Protein AF-A0A5Q4G8C5-F1 (afdb_monomer_lite)

Structure (mmCIF, N/CA/C/O backbone):
data_AF-A0A5Q4G8C5-F1
#
_entry.id   AF-A0A5Q4G8C5-F1
#
loop_
_atom_site.group_PDB
_atom_site.id
_atom_site.type_symbol
_atom_site.label_atom_id
_atom_site.label_alt_id
_atom_site.label_comp_id
_atom_site.label_asym_id
_atom_site.label_entity_id
_atom_site.label_seq_id
_atom_site.pdbx_PDB_ins_code
_atom_site.Cartn_x
_atom_site.Cartn_y
_atom_site.Cartn_z
_atom_site.occupancy
_atom_site.B_iso_or_equiv
_atom_site.auth_seq_id
_atom_site.auth_comp_id
_atom_site.auth_asym_id
_atom_site.auth_atom_id
_atom_site.pdbx_PDB_model_num
ATOM 1 N N . MET A 1 1 ? 47.657 -1.258 22.330 1.00 40.34 1 MET A N 1
ATOM 2 C CA . MET A 1 1 ? 46.560 -0.270 22.446 1.00 40.34 1 MET A CA 1
ATOM 3 C C . MET A 1 1 ? 45.267 -1.002 22.117 1.00 40.34 1 MET A C 1
ATOM 5 O O . MET A 1 1 ? 45.272 -1.757 21.158 1.00 40.34 1 MET A O 1
ATOM 9 N N . ARG A 1 2 ? 44.271 -0.918 23.006 1.00 39.69 2 ARG A N 1
ATOM 10 C CA . ARG A 1 2 ? 43.120 -1.835 23.139 1.00 39.69 2 ARG A CA 1
ATOM 11 C C . ARG A 1 2 ? 42.184 -1.820 21.925 1.00 39.69 2 ARG A C 1
ATOM 13 O O . ARG A 1 2 ? 41.908 -0.749 21.396 1.00 39.69 2 ARG A O 1
ATOM 20 N N . GLY A 1 3 ? 41.687 -3.003 21.560 1.00 36.25 3 GLY A N 1
ATOM 21 C CA . GLY A 1 3 ? 40.569 -3.188 20.637 1.00 36.25 3 GLY A CA 1
ATOM 22 C C . GLY A 1 3 ? 39.245 -2.720 21.246 1.00 36.25 3 GLY A C 1
ATOM 23 O O . GLY A 1 3 ? 39.067 -2.752 22.465 1.00 36.25 3 GLY A O 1
ATOM 24 N N . LEU A 1 4 ? 38.353 -2.248 20.381 1.00 37.31 4 LEU A N 1
ATOM 25 C CA . LEU A 1 4 ? 36.966 -1.909 20.681 1.00 37.31 4 LEU A CA 1
ATOM 26 C C . LEU A 1 4 ? 36.094 -3.089 20.235 1.00 37.31 4 LEU A C 1
ATOM 28 O O . LEU A 1 4 ? 36.025 -3.382 19.045 1.00 37.31 4 LEU A O 1
ATOM 32 N N . GLU A 1 5 ? 35.462 -3.760 21.194 1.00 39.91 5 GLU A N 1
ATOM 33 C CA . GLU A 1 5 ? 34.412 -4.759 20.960 1.00 39.91 5 GLU A CA 1
ATOM 34 C C . GLU A 1 5 ? 33.065 -4.053 20.683 1.00 39.91 5 GLU A C 1
ATOM 36 O O . GLU A 1 5 ? 32.792 -3.024 21.315 1.00 39.91 5 GLU 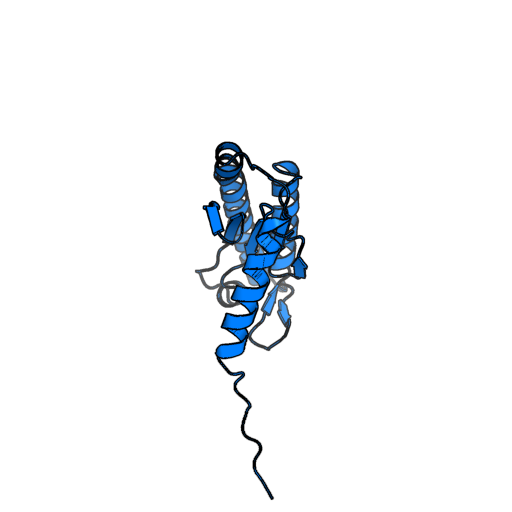A O 1
ATOM 41 N N . PRO A 1 6 ? 32.185 -4.577 19.807 1.00 42.88 6 PRO A N 1
ATOM 42 C CA . PRO A 1 6 ? 30.838 -4.042 19.615 1.00 42.88 6 PRO A CA 1
ATOM 43 C C . PRO A 1 6 ? 29.933 -4.408 20.800 1.00 42.88 6 PRO A C 1
ATOM 45 O O . PRO A 1 6 ? 29.718 -5.580 21.108 1.00 42.88 6 PRO A O 1
ATOM 48 N N . GLY A 1 7 ? 29.381 -3.393 21.466 1.00 39.78 7 GLY A N 1
ATOM 49 C CA . GLY A 1 7 ? 28.437 -3.556 22.569 1.00 39.78 7 GLY A CA 1
ATOM 50 C C . GLY A 1 7 ? 27.081 -4.071 22.091 1.00 39.78 7 GLY A C 1
ATOM 51 O O . GLY A 1 7 ? 26.248 -3.295 21.630 1.00 39.78 7 GLY A O 1
ATOM 52 N N . ALA A 1 8 ? 26.838 -5.371 22.247 1.00 45.09 8 ALA A N 1
ATOM 53 C CA . ALA A 1 8 ? 25.491 -5.923 22.228 1.00 45.09 8 ALA A CA 1
ATOM 54 C C . ALA A 1 8 ? 24.697 -5.341 23.410 1.00 45.09 8 ALA A C 1
ATOM 56 O O . ALA A 1 8 ? 25.104 -5.472 24.568 1.00 45.09 8 ALA A O 1
ATOM 57 N N . GLN A 1 9 ? 23.567 -4.688 23.132 1.00 48.31 9 GLN A N 1
ATOM 58 C CA . GLN A 1 9 ? 22.635 -4.297 24.186 1.00 48.31 9 GLN A CA 1
ATOM 59 C C . GLN A 1 9 ? 22.090 -5.560 24.878 1.00 48.31 9 GLN A C 1
ATOM 61 O O . GLN A 1 9 ? 21.695 -6.507 24.194 1.00 48.31 9 GLN A O 1
ATOM 66 N N . PRO A 1 10 ? 22.068 -5.625 26.221 1.00 39.78 10 PRO A N 1
ATOM 67 C CA . PRO A 1 10 ? 21.624 -6.824 26.912 1.00 39.78 10 PRO A CA 1
ATOM 68 C C . PRO A 1 10 ? 20.104 -7.005 26.772 1.00 39.78 10 PRO A C 1
ATOM 70 O O . PRO A 1 10 ? 19.327 -6.072 26.978 1.00 39.78 10 PRO A O 1
ATOM 73 N N . LEU A 1 11 ? 19.685 -8.244 26.486 1.00 43.66 11 LEU A N 1
ATOM 74 C CA . LEU A 1 11 ? 18.292 -8.709 26.319 1.00 43.66 11 LEU A CA 1
ATOM 75 C C . LEU A 1 11 ? 17.349 -8.376 27.500 1.00 43.66 11 LEU A C 1
ATOM 77 O O . LEU A 1 11 ? 16.136 -8.559 27.416 1.00 43.66 11 LEU A O 1
ATOM 81 N N . THR A 1 12 ? 17.881 -7.871 28.612 1.00 39.22 12 THR A N 1
ATOM 82 C CA . THR A 1 12 ? 17.128 -7.354 29.759 1.00 39.22 12 THR A CA 1
ATOM 83 C C . THR A 1 12 ? 16.419 -6.024 29.483 1.00 39.22 12 THR A C 1
ATOM 85 O O . THR A 1 12 ? 15.357 -5.799 30.063 1.00 39.22 12 THR A O 1
ATOM 88 N N . ALA A 1 13 ? 16.934 -5.177 28.582 1.00 40.72 13 ALA A N 1
ATOM 89 C CA . ALA A 1 13 ? 16.324 -3.878 28.266 1.00 40.72 13 ALA A CA 1
ATOM 90 C C . ALA A 1 13 ? 14.968 -4.021 27.542 1.00 40.72 13 ALA A C 1
ATOM 92 O O . ALA A 1 13 ? 14.017 -3.307 27.857 1.00 40.72 13 ALA A O 1
ATOM 93 N N . VAL A 1 14 ? 14.841 -5.019 26.659 1.00 41.75 14 VAL A N 1
ATOM 94 C CA . VAL A 1 14 ? 13.597 -5.317 25.921 1.00 41.75 14 VAL A CA 1
ATOM 95 C C . VAL A 1 14 ? 12.481 -5.790 26.865 1.00 41.75 14 VAL A C 1
ATOM 97 O O . VAL A 1 14 ? 11.326 -5.397 26.725 1.00 41.75 14 VAL A O 1
ATOM 100 N N . ARG A 1 15 ? 12.814 -6.571 27.905 1.00 35.75 15 ARG A N 1
ATOM 101 C CA . ARG A 1 15 ? 11.832 -7.026 28.909 1.00 35.75 15 ARG A CA 1
ATOM 102 C C . ARG A 1 15 ? 11.360 -5.919 29.850 1.00 35.75 15 ARG A C 1
ATOM 104 O O . ARG A 1 15 ? 10.216 -5.957 30.297 1.00 35.75 15 ARG A O 1
ATOM 111 N N . GLN A 1 16 ? 12.218 -4.950 30.166 1.00 37.50 16 GLN A N 1
ATOM 112 C CA . GLN A 1 16 ? 11.827 -3.815 31.005 1.00 37.50 16 GLN A CA 1
ATOM 113 C C . GLN A 1 16 ? 10.910 -2.845 30.256 1.00 37.50 16 GLN A C 1
ATOM 115 O O . GLN A 1 16 ? 9.943 -2.390 30.861 1.00 37.50 16 GLN A O 1
ATOM 120 N N . ALA A 1 17 ? 11.131 -2.633 28.951 1.00 45.47 17 ALA A N 1
ATOM 121 C CA . ALA A 1 17 ? 10.222 -1.863 28.100 1.00 45.47 17 ALA A CA 1
ATOM 122 C C . ALA A 1 17 ? 8.799 -2.461 28.088 1.00 45.47 17 ALA A C 1
ATOM 124 O O . ALA A 1 17 ? 7.834 -1.739 28.340 1.00 45.47 17 ALA A O 1
ATOM 125 N N . HIS A 1 18 ? 8.671 -3.789 27.945 1.00 37.78 18 HIS A N 1
ATOM 126 C CA . HIS A 1 18 ? 7.382 -4.498 28.028 1.00 37.78 18 HIS A CA 1
ATOM 127 C C . HIS A 1 18 ? 6.653 -4.293 29.373 1.00 37.78 18 HIS A C 1
ATOM 129 O O . HIS A 1 18 ? 5.437 -4.112 29.406 1.00 37.78 18 HIS A O 1
ATOM 135 N N . ALA A 1 19 ? 7.375 -4.306 30.499 1.00 38.66 19 ALA A N 1
ATOM 136 C CA . ALA A 1 19 ? 6.772 -4.216 31.835 1.00 38.66 19 ALA A CA 1
ATOM 137 C C . ALA A 1 19 ? 6.413 -2.780 32.270 1.00 38.66 19 ALA A C 1
ATOM 139 O O . ALA A 1 19 ? 5.537 -2.589 33.119 1.00 38.66 19 ALA A O 1
ATOM 140 N N . SER A 1 20 ? 7.087 -1.761 31.729 1.00 42.78 20 SER A N 1
ATOM 141 C CA . SER A 1 20 ? 6.656 -0.364 31.866 1.00 42.78 20 SER A CA 1
ATOM 142 C C . SER A 1 20 ? 5.458 -0.050 30.969 1.00 42.78 20 SER A C 1
ATOM 144 O O . SER A 1 20 ? 4.580 0.689 31.399 1.00 42.78 20 SER A O 1
ATOM 146 N N . TYR A 1 21 ? 5.381 -0.664 29.784 1.00 41.78 21 TYR A N 1
ATOM 147 C CA . TYR A 1 21 ? 4.320 -0.440 28.799 1.00 41.78 21 TYR A CA 1
ATOM 148 C C . TYR A 1 21 ? 2.963 -1.020 29.219 1.00 41.78 21 TYR A C 1
ATOM 150 O O . TYR A 1 21 ? 1.948 -0.329 29.166 1.00 41.78 21 TYR A O 1
ATOM 158 N N . ALA 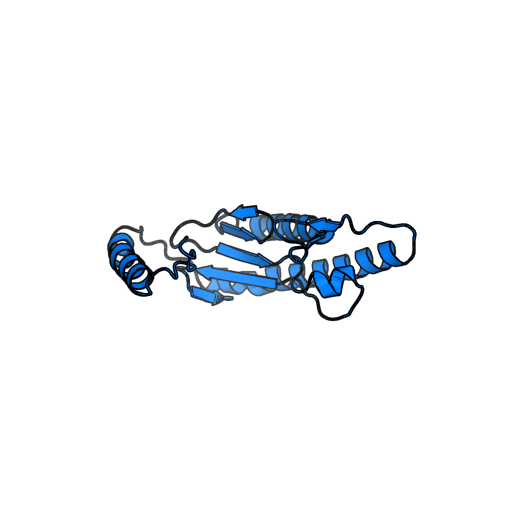A 1 22 ? 2.953 -2.234 29.781 1.00 40.66 22 ALA A N 1
ATOM 159 C CA . ALA A 1 22 ? 1.739 -2.862 30.315 1.00 40.66 22 ALA A CA 1
ATOM 160 C C . ALA A 1 22 ? 1.043 -2.038 31.423 1.00 40.66 22 ALA A C 1
ATOM 162 O O . ALA A 1 22 ? -0.128 -2.259 31.716 1.00 40.66 22 ALA A O 1
ATOM 163 N N . ARG A 1 23 ? 1.747 -1.084 32.052 1.00 40.97 23 ARG A N 1
ATOM 164 C CA . ARG A 1 23 ? 1.172 -0.170 33.053 1.00 40.97 23 ARG A CA 1
ATOM 165 C C . ARG A 1 23 ? 0.470 1.042 32.436 1.00 40.97 23 ARG A C 1
ATOM 167 O O . ARG A 1 23 ? -0.417 1.590 33.079 1.00 40.97 23 ARG A O 1
ATOM 174 N N . THR A 1 24 ? 0.837 1.432 31.215 1.00 44.12 24 THR A N 1
ATOM 175 C CA . THR A 1 24 ? 0.220 2.550 30.483 1.00 44.12 24 THR A CA 1
ATOM 176 C C . THR A 1 24 ? -1.071 2.126 29.769 1.00 44.12 24 THR A C 1
ATOM 178 O O . THR A 1 24 ? -1.945 2.958 29.564 1.00 44.12 24 THR A O 1
ATOM 181 N N . MET A 1 25 ? -1.256 0.825 29.497 1.00 44.59 25 MET A N 1
ATOM 182 C CA . MET A 1 25 ? -2.497 0.253 28.934 1.00 44.59 25 MET A CA 1
ATOM 183 C C . MET A 1 25 ? -3.757 0.481 29.792 1.00 44.59 25 MET A C 1
ATOM 185 O O . MET A 1 25 ? -4.866 0.295 29.307 1.00 44.59 25 MET A O 1
ATOM 189 N N . SER A 1 26 ? -3.614 0.874 31.062 1.00 44.47 26 SER A N 1
ATOM 190 C CA . SER A 1 26 ? -4.753 1.097 31.964 1.00 44.47 26 SER A CA 1
ATOM 191 C C . SER A 1 26 ? -5.473 2.438 31.751 1.00 44.47 26 SER A C 1
ATOM 193 O O . SER A 1 26 ? -6.549 2.608 32.320 1.00 44.47 26 SER A O 1
ATOM 195 N N . ASP A 1 27 ? -4.894 3.373 30.989 1.00 47.09 27 ASP A N 1
ATOM 196 C CA . ASP A 1 27 ? -5.427 4.737 30.800 1.00 47.09 27 ASP A CA 1
ATOM 197 C C . ASP A 1 27 ? -5.904 5.020 29.361 1.00 47.09 27 ASP A C 1
ATOM 199 O O . ASP A 1 27 ? -6.359 6.128 29.063 1.00 47.09 27 ASP A O 1
ATOM 203 N N . THR A 1 28 ? -5.833 4.042 28.450 1.00 50.00 28 THR A N 1
ATOM 204 C CA . THR A 1 28 ? -6.357 4.204 27.088 1.00 50.00 28 THR A CA 1
ATOM 205 C C . THR A 1 28 ? -7.889 4.207 27.150 1.00 50.00 28 THR A C 1
ATOM 207 O O . THR A 1 28 ? -8.468 3.261 27.688 1.00 50.00 28 THR A O 1
ATOM 210 N N . PRO A 1 29 ? -8.582 5.251 26.650 1.00 48.53 29 PRO A N 1
ATOM 211 C CA . PRO A 1 29 ? -10.040 5.254 26.629 1.00 48.53 29 PRO A CA 1
ATOM 212 C C . PRO A 1 29 ? -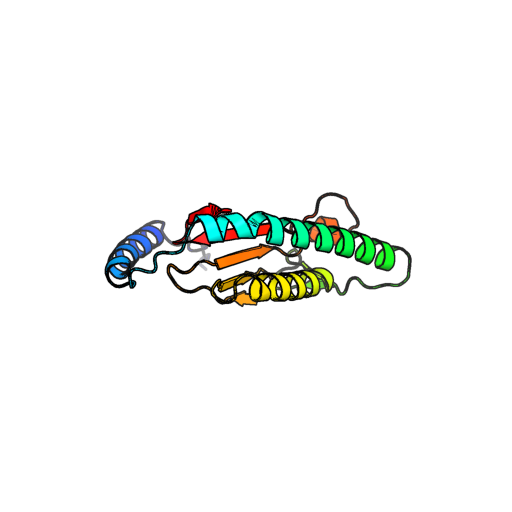10.544 4.024 25.873 1.00 48.53 29 PRO A C 1
ATOM 214 O O . PRO A 1 29 ? -9.933 3.635 24.881 1.00 48.53 29 PRO A O 1
ATOM 217 N N . ASP A 1 30 ? -11.656 3.451 26.336 1.00 50.03 30 ASP A N 1
ATOM 218 C CA . ASP A 1 30 ? -12.366 2.340 25.696 1.00 50.03 30 ASP A CA 1
ATOM 219 C C . ASP A 1 30 ? -12.775 2.736 24.266 1.00 50.03 30 ASP A C 1
ATOM 221 O O . ASP A 1 30 ? -13.849 3.291 24.021 1.00 50.03 30 ASP A O 1
ATOM 225 N N . ARG A 1 31 ? -11.856 2.552 23.316 1.00 57.34 31 ARG A N 1
ATOM 226 C CA . ARG A 1 31 ? -12.086 2.741 21.889 1.00 57.34 31 ARG A CA 1
ATOM 227 C C . ARG A 1 31 ? -12.470 1.382 21.336 1.00 57.34 31 ARG A C 1
ATOM 229 O O . ARG A 1 31 ? -11.655 0.658 20.779 1.00 57.34 31 ARG A O 1
ATOM 236 N N . THR A 1 32 ? -13.732 1.023 21.517 1.00 63.09 32 THR A N 1
ATOM 237 C CA . THR A 1 32 ? -14.293 -0.134 20.827 1.00 63.09 32 THR A CA 1
ATOM 238 C C . THR A 1 32 ? -14.376 0.184 19.337 1.00 63.09 32 THR A C 1
ATOM 240 O O . THR A 1 32 ? -15.174 1.013 18.899 1.00 63.09 32 THR A O 1
ATOM 243 N N . PHE A 1 33 ? -13.518 -0.456 18.546 1.00 69.25 33 PHE A N 1
ATOM 244 C CA . PHE A 1 33 ? -13.607 -0.412 17.092 1.00 69.25 33 PHE A CA 1
ATOM 245 C C . PHE A 1 33 ? -14.505 -1.544 16.610 1.00 69.25 33 PHE A C 1
ATOM 247 O O . PHE A 1 33 ? -14.376 -2.688 17.043 1.00 69.25 33 PHE A O 1
ATOM 254 N N . ASP A 1 34 ? -15.425 -1.221 15.706 1.00 81.31 34 ASP A N 1
ATOM 255 C CA . ASP A 1 34 ? -16.300 -2.211 15.091 1.00 81.31 34 ASP A CA 1
ATOM 256 C C . ASP A 1 34 ? -15.472 -3.135 14.186 1.00 81.31 34 ASP A C 1
ATOM 258 O O . ASP A 1 34 ? -15.085 -2.774 13.072 1.00 81.31 34 ASP A O 1
ATOM 262 N N . THR A 1 35 ? -15.172 -4.335 14.686 1.00 74.75 35 THR A N 1
ATOM 263 C CA . THR A 1 35 ? -14.377 -5.330 13.966 1.00 74.75 35 THR A CA 1
ATOM 264 C C . THR A 1 35 ? -15.032 -5.742 12.650 1.00 74.75 35 THR A C 1
ATOM 266 O O . THR A 1 35 ? -14.315 -5.939 11.673 1.00 74.75 35 THR A O 1
ATOM 269 N N . GLU A 1 36 ? -16.366 -5.833 12.563 1.00 79.88 36 GLU A N 1
ATOM 270 C CA . GLU A 1 36 ? -17.027 -6.173 11.293 1.00 79.88 36 GLU A CA 1
ATOM 271 C C . GLU A 1 36 ? -16.809 -5.077 10.252 1.00 79.88 36 GLU A C 1
ATOM 273 O O . GLU A 1 36 ? -16.483 -5.367 9.096 1.00 79.88 36 GLU A O 1
ATOM 278 N N . ARG A 1 37 ? -16.906 -3.810 10.670 1.00 83.38 37 ARG A N 1
ATOM 279 C CA . ARG A 1 37 ? -16.584 -2.669 9.809 1.00 83.38 37 ARG A CA 1
ATOM 280 C C . ARG A 1 37 ? -15.126 -2.693 9.355 1.00 83.38 37 ARG A C 1
ATOM 282 O O . ARG A 1 37 ? -14.869 -2.464 8.175 1.00 83.38 37 ARG A O 1
ATOM 289 N N . LEU A 1 38 ? -14.179 -2.979 10.250 1.00 82.69 38 LEU A N 1
ATOM 290 C CA . LEU A 1 38 ? -12.760 -3.067 9.890 1.00 82.69 38 LEU A CA 1
ATOM 291 C C . LEU A 1 38 ? -12.498 -4.209 8.901 1.00 82.69 38 LEU A C 1
ATOM 293 O O . LEU A 1 38 ? -11.816 -4.005 7.899 1.00 82.69 38 LEU A O 1
ATOM 297 N N . LEU A 1 39 ? -13.102 -5.381 9.116 1.00 82.69 39 LEU A N 1
ATOM 298 C CA . LEU A 1 39 ? -12.998 -6.519 8.200 1.00 82.69 39 LEU A CA 1
ATOM 299 C C . LEU A 1 39 ? -13.577 -6.206 6.813 1.00 82.69 39 LEU A C 1
ATOM 301 O O . LEU A 1 39 ? -13.033 -6.670 5.809 1.00 82.69 39 LEU A O 1
ATOM 305 N N . ALA A 1 40 ? -14.626 -5.382 6.727 1.00 86.06 40 ALA A N 1
ATOM 306 C CA . ALA A 1 40 ? -15.195 -4.948 5.451 1.00 86.06 40 ALA A CA 1
ATOM 307 C C . ALA A 1 40 ? -14.217 -4.103 4.607 1.00 86.06 40 ALA A C 1
ATOM 309 O O . ALA A 1 40 ? -14.326 -4.075 3.379 1.00 86.06 40 ALA A O 1
ATOM 310 N N . LEU A 1 41 ? -13.213 -3.466 5.226 1.00 91.44 41 LEU A N 1
ATOM 311 C CA . LEU A 1 41 ? -12.184 -2.705 4.508 1.00 91.44 41 LEU A CA 1
ATOM 312 C C . LEU A 1 41 ? -11.206 -3.602 3.737 1.00 91.44 41 LEU A C 1
ATOM 314 O O . LEU A 1 41 ? -10.530 -3.120 2.826 1.00 91.44 41 LEU A O 1
ATOM 318 N N . LYS A 1 42 ? -11.155 -4.906 4.040 1.00 92.38 42 LYS A N 1
ATOM 319 C CA . LYS A 1 42 ? -10.285 -5.880 3.363 1.00 92.38 42 LYS A CA 1
ATOM 320 C C . LYS A 1 42 ? -10.453 -5.865 1.848 1.00 92.38 42 LYS A C 1
ATOM 322 O O . LYS A 1 42 ? -9.464 -5.891 1.115 1.00 92.38 42 LYS A O 1
ATOM 327 N N . ASP A 1 43 ? -11.694 -5.834 1.370 1.00 91.25 43 ASP A N 1
ATOM 328 C CA . ASP A 1 43 ? -11.973 -5.884 -0.066 1.00 91.25 43 ASP A CA 1
ATOM 329 C C . ASP A 1 43 ? -11.553 -4.589 -0.760 1.00 91.25 43 ASP A C 1
ATOM 331 O O . ASP A 1 43 ? -10.979 -4.634 -1.851 1.00 91.25 43 ASP A O 1
ATOM 335 N N . VAL A 1 44 ? -11.753 -3.446 -0.097 1.00 93.31 44 VAL A N 1
ATOM 336 C CA . VAL A 1 44 ? -11.300 -2.132 -0.571 1.00 93.31 44 VAL A CA 1
ATOM 337 C C . VAL A 1 44 ? -9.773 -2.112 -0.666 1.00 93.31 44 VAL A C 1
ATOM 339 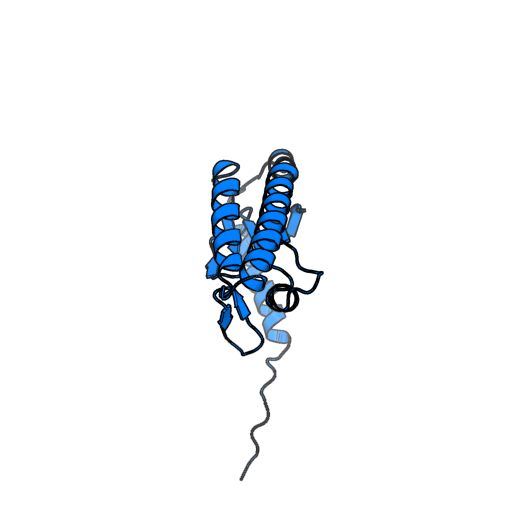O O . VAL A 1 44 ? -9.224 -1.900 -1.751 1.00 93.31 44 VAL A O 1
ATOM 342 N N . ALA A 1 45 ? -9.077 -2.429 0.430 1.00 96.00 45 ALA A N 1
ATOM 343 C CA . ALA A 1 45 ? -7.618 -2.485 0.483 1.00 96.00 45 ALA A CA 1
ATOM 344 C C . ALA A 1 45 ? -7.043 -3.454 -0.560 1.00 96.00 45 ALA A C 1
ATOM 346 O O . ALA A 1 45 ? -6.188 -3.083 -1.368 1.00 96.00 45 ALA A O 1
ATOM 347 N N . GLY A 1 46 ? -7.574 -4.677 -0.621 1.00 96.50 46 GLY A N 1
ATOM 348 C CA . GLY A 1 46 ? -7.128 -5.699 -1.561 1.00 96.50 46 GLY A CA 1
ATOM 349 C C . GLY A 1 46 ? -7.397 -5.343 -3.026 1.00 96.50 46 GLY A C 1
ATOM 350 O O . GLY A 1 46 ? -6.620 -5.729 -3.904 1.00 96.50 46 GLY A O 1
ATOM 351 N N . ALA A 1 47 ? -8.479 -4.624 -3.333 1.00 96.44 47 ALA A N 1
ATOM 352 C CA . ALA A 1 47 ? -8.752 -4.146 -4.688 1.00 96.44 47 ALA A CA 1
ATOM 353 C C . ALA A 1 47 ? -7.754 -3.059 -5.112 1.00 96.44 47 ALA A C 1
ATOM 355 O O . ALA A 1 47 ? -7.187 -3.147 -6.209 1.00 96.44 47 ALA A O 1
ATOM 356 N N . HIS A 1 48 ? -7.489 -2.084 -4.236 1.00 97.94 48 HIS A N 1
ATOM 357 C CA . HIS A 1 48 ? -6.532 -1.011 -4.504 1.00 97.94 48 HIS A CA 1
ATOM 358 C C . HIS A 1 48 ? -5.096 -1.528 -4.606 1.00 97.94 48 HIS A C 1
ATOM 360 O O . HIS A 1 48 ? -4.428 -1.218 -5.593 1.00 97.94 48 HIS A O 1
ATOM 366 N N . ALA A 1 49 ? -4.652 -2.391 -3.688 1.00 97.69 49 ALA A N 1
ATOM 367 C CA . ALA A 1 49 ? -3.325 -3.010 -3.740 1.00 97.69 49 ALA A CA 1
ATOM 368 C C . ALA A 1 49 ? -3.106 -3.773 -5.058 1.00 97.69 49 ALA A C 1
ATOM 370 O O . ALA A 1 49 ? -2.107 -3.575 -5.750 1.00 97.69 49 ALA A O 1
ATOM 371 N N . ARG A 1 50 ? -4.091 -4.570 -5.497 1.00 98.31 50 ARG A N 1
ATOM 372 C CA . ARG A 1 50 ? -4.026 -5.276 -6.790 1.00 98.31 50 ARG A CA 1
ATOM 373 C C . ARG A 1 50 ? -3.980 -4.328 -7.986 1.00 98.31 50 ARG A C 1
ATOM 375 O O . ARG A 1 50 ? -3.279 -4.609 -8.959 1.00 98.31 50 ARG A O 1
ATOM 382 N N . ALA A 1 51 ? -4.756 -3.247 -7.965 1.00 98.12 51 ALA A N 1
ATOM 383 C CA . ALA A 1 51 ? -4.746 -2.260 -9.042 1.00 98.12 51 ALA A CA 1
ATOM 384 C C . ALA A 1 51 ? -3.401 -1.526 -9.121 1.00 98.12 51 ALA A C 1
ATOM 386 O O . ALA A 1 51 ? -2.857 -1.364 -10.215 1.00 98.12 51 ALA A O 1
ATOM 387 N N . LEU A 1 52 ? -2.842 -1.150 -7.971 1.00 98.00 52 LEU A N 1
ATOM 388 C CA . LEU A 1 52 ? -1.556 -0.470 -7.871 1.00 98.00 52 LEU A CA 1
ATOM 389 C C . LEU A 1 52 ? -0.386 -1.386 -8.240 1.00 98.00 52 LEU A C 1
ATOM 391 O O . LEU A 1 52 ? 0.482 -0.949 -8.984 1.00 98.00 52 LEU A O 1
ATOM 395 N N . GLY A 1 53 ? -0.413 -2.671 -7.875 1.00 96.94 53 GLY A N 1
ATOM 396 C CA . GLY A 1 53 ? 0.591 -3.639 -8.330 1.00 96.94 53 GLY A CA 1
ATOM 397 C C . GLY A 1 53 ? 0.605 -3.816 -9.856 1.00 96.94 53 GLY A C 1
ATOM 398 O O . GLY A 1 53 ? 1.669 -3.871 -10.478 1.00 96.94 53 GLY A O 1
ATOM 399 N N . ARG A 1 54 ? -0.573 -3.818 -10.502 1.00 97.12 54 ARG A N 1
ATOM 400 C CA . ARG A 1 54 ? -0.663 -3.814 -11.977 1.00 97.12 54 ARG A CA 1
ATOM 401 C C . ARG A 1 54 ? -0.126 -2.520 -12.582 1.00 97.12 54 ARG A C 1
ATOM 403 O O . ARG A 1 54 ? 0.570 -2.571 -13.594 1.00 97.12 54 ARG A O 1
ATOM 410 N N . TRP A 1 55 ? -0.439 -1.377 -11.975 1.00 96.62 55 TRP A N 1
ATOM 411 C CA . TRP A 1 55 ? 0.103 -0.089 -12.404 1.00 96.62 55 TRP A CA 1
ATOM 412 C C . TRP A 1 55 ? 1.632 -0.058 -12.285 1.00 96.62 55 TRP A C 1
ATOM 414 O O . TRP A 1 55 ? 2.292 0.295 -13.256 1.00 96.62 55 TRP A O 1
ATOM 424 N N . ALA A 1 56 ? 2.192 -0.505 -11.158 1.00 94.88 56 ALA A N 1
ATOM 425 C CA . ALA A 1 56 ? 3.633 -0.566 -10.927 1.00 94.88 56 ALA A CA 1
ATOM 426 C C . ALA A 1 56 ? 4.326 -1.487 -11.943 1.00 94.88 56 ALA A C 1
ATOM 428 O O . ALA A 1 56 ? 5.348 -1.119 -12.516 1.00 94.88 56 ALA A O 1
ATOM 429 N N . THR A 1 57 ? 3.717 -2.638 -12.256 1.00 94.19 57 THR A N 1
ATOM 430 C CA . THR A 1 57 ? 4.203 -3.543 -13.313 1.00 94.19 57 THR A CA 1
ATOM 431 C C . THR A 1 57 ? 4.273 -2.834 -14.670 1.00 94.19 57 THR A C 1
ATOM 433 O O . THR A 1 57 ? 5.282 -2.914 -15.368 1.00 94.19 57 THR A O 1
ATOM 436 N N . ALA A 1 58 ? 3.207 -2.124 -15.054 1.00 92.62 58 ALA A N 1
ATOM 437 C CA . ALA A 1 58 ? 3.156 -1.400 -16.322 1.00 92.62 58 ALA A CA 1
ATOM 438 C C . ALA A 1 58 ? 4.152 -0.229 -16.362 1.00 92.62 58 ALA A C 1
ATOM 440 O O . ALA A 1 58 ? 4.804 -0.021 -17.383 1.00 92.62 58 ALA A O 1
ATOM 441 N N . PHE A 1 59 ? 4.294 0.499 -15.254 1.00 90.88 59 PHE A N 1
ATOM 442 C CA . PHE A 1 59 ? 5.267 1.577 -15.099 1.00 90.88 59 PHE A CA 1
ATOM 443 C C . PHE A 1 59 ? 6.702 1.063 -15.278 1.00 90.88 59 PHE A C 1
ATOM 445 O O . PHE A 1 59 ? 7.449 1.605 -16.092 1.00 90.88 59 PHE A O 1
ATOM 452 N N . ALA A 1 60 ? 7.062 -0.037 -14.609 1.00 89.75 60 ALA A N 1
ATOM 453 C CA . ALA A 1 60 ? 8.390 -0.633 -14.731 1.00 89.75 60 ALA A CA 1
ATOM 454 C C . ALA A 1 60 ? 8.691 -1.132 -16.153 1.00 89.75 60 ALA A C 1
ATOM 456 O O . ALA A 1 60 ? 9.794 -0.931 -16.670 1.00 89.75 60 ALA A O 1
ATOM 457 N N . ALA A 1 61 ? 7.702 -1.737 -16.820 1.00 88.50 61 ALA A N 1
ATOM 458 C CA . ALA A 1 61 ? 7.834 -2.167 -18.210 1.00 88.50 61 ALA A CA 1
ATOM 459 C C . ALA A 1 61 ? 8.042 -0.983 -19.171 1.00 88.50 61 ALA A C 1
ATOM 461 O O . ALA A 1 61 ? 8.857 -1.076 -20.086 1.00 88.50 61 ALA A O 1
ATOM 462 N N . GLN A 1 62 ? 7.338 0.134 -18.957 1.00 85.56 62 GLN A N 1
ATOM 463 C CA . GLN A 1 62 ? 7.509 1.355 -19.751 1.00 85.56 62 GLN A CA 1
ATOM 464 C C . GLN A 1 62 ? 8.892 1.976 -19.550 1.00 85.56 62 GLN A C 1
ATOM 466 O O . GLN A 1 62 ? 9.536 2.330 -20.535 1.00 85.56 62 GLN A O 1
ATOM 471 N N . ALA A 1 63 ? 9.362 2.062 -18.302 1.00 84.25 63 ALA A N 1
ATOM 472 C CA . ALA A 1 63 ? 10.697 2.567 -17.992 1.00 84.25 63 ALA A CA 1
ATOM 473 C C . ALA A 1 63 ? 11.789 1.710 -18.654 1.00 84.25 63 ALA A C 1
ATOM 475 O O . ALA A 1 63 ? 12.698 2.249 -19.271 1.00 84.25 63 ALA A O 1
ATOM 476 N N . SER A 1 64 ? 11.632 0.381 -18.625 1.00 80.00 64 SER A N 1
ATOM 477 C CA . SER A 1 64 ? 12.588 -0.564 -19.224 1.00 80.00 64 SER A CA 1
ATOM 478 C C . SER A 1 64 ? 12.597 -0.565 -20.760 1.00 80.00 64 SER A C 1
ATOM 480 O O . SER A 1 64 ? 13.581 -0.981 -21.365 1.00 80.00 64 SER A O 1
ATOM 482 N N . ALA A 1 65 ? 11.495 -0.167 -21.405 1.00 78.12 65 ALA A N 1
ATOM 483 C CA . ALA A 1 65 ? 11.356 -0.166 -22.864 1.00 78.12 65 ALA A CA 1
ATOM 484 C C . ALA A 1 65 ? 11.853 1.130 -23.539 1.00 78.12 65 ALA A C 1
ATOM 486 O O . ALA A 1 65 ? 11.934 1.177 -24.768 1.00 78.12 65 ALA A O 1
ATOM 487 N N . GLY A 1 66 ? 12.166 2.172 -22.765 1.00 69.19 66 GLY A N 1
ATOM 488 C CA . GLY A 1 66 ? 12.757 3.425 -23.244 1.00 69.19 66 GLY A CA 1
ATOM 489 C C . GLY A 1 66 ? 14.007 3.810 -22.448 1.00 69.19 66 GLY A C 1
ATOM 490 O O . GLY A 1 66 ? 14.523 3.007 -21.682 1.00 69.19 66 GLY A O 1
ATOM 491 N N . ASP A 1 67 ? 14.459 5.061 -22.571 1.00 62.47 67 ASP A N 1
ATOM 492 C CA . ASP A 1 67 ? 15.497 5.653 -21.698 1.00 62.47 67 ASP A CA 1
ATOM 493 C C . ASP A 1 67 ? 14.901 6.135 -20.352 1.00 62.47 67 ASP A C 1
ATOM 495 O O . ASP A 1 67 ? 15.299 7.162 -19.800 1.00 62.47 67 ASP A O 1
ATOM 499 N N . GLY A 1 68 ? 13.861 5.456 -19.860 1.00 61.62 68 GLY A N 1
ATOM 500 C CA . GLY A 1 68 ? 13.109 5.871 -18.680 1.00 61.62 68 GLY A CA 1
ATOM 501 C C . GLY A 1 68 ? 13.822 5.495 -17.384 1.00 61.62 68 GLY A C 1
ATOM 502 O O . GLY A 1 68 ? 14.226 4.352 -17.195 1.00 61.62 68 GLY A O 1
ATOM 503 N N . ASP A 1 69 ? 13.930 6.447 -16.461 1.00 75.31 69 ASP A N 1
ATOM 504 C CA . ASP A 1 69 ? 14.425 6.208 -15.106 1.00 75.31 69 ASP A CA 1
ATOM 505 C C . ASP A 1 69 ? 13.263 5.802 -14.181 1.00 75.31 69 ASP A C 1
ATOM 507 O O . ASP A 1 69 ? 12.208 6.441 -14.171 1.00 75.31 69 ASP A O 1
ATOM 511 N N . LEU A 1 70 ? 13.462 4.754 -13.375 1.00 80.31 70 LEU A N 1
ATOM 512 C CA . LEU A 1 70 ? 12.535 4.372 -12.300 1.00 80.31 70 LEU A CA 1
ATOM 513 C C . LEU A 1 70 ? 12.545 5.383 -11.135 1.00 80.31 70 LEU A C 1
ATOM 515 O O . LEU A 1 70 ? 11.763 5.245 -10.192 1.00 80.31 70 LEU A O 1
ATOM 519 N N . GLY A 1 71 ? 13.425 6.386 -11.183 1.00 74.88 71 GLY A N 1
ATOM 520 C CA . GLY A 1 71 ? 13.603 7.373 -10.127 1.00 74.88 71 GLY A CA 1
ATOM 521 C C . GLY A 1 71 ? 14.174 6.718 -8.878 1.00 74.88 71 GLY A C 1
ATOM 522 O O . GLY A 1 71 ? 13.670 6.944 -7.781 1.00 74.88 71 GLY A O 1
ATOM 523 N N . GLN A 1 72 ? 15.157 5.831 -9.057 1.00 76.19 72 GLN A N 1
ATOM 524 C CA . GLN A 1 72 ? 15.737 5.058 -7.962 1.00 76.19 72 GLN A CA 1
ATOM 525 C C . GLN A 1 72 ? 16.612 5.953 -7.095 1.00 76.19 72 GLN A C 1
ATOM 527 O O . GLN A 1 72 ? 17.521 6.625 -7.585 1.00 76.19 72 GLN A O 1
ATOM 532 N N . THR A 1 73 ? 16.383 5.912 -5.792 1.00 70.75 73 THR A N 1
ATOM 533 C CA . THR A 1 73 ? 17.228 6.567 -4.800 1.00 70.75 73 THR A CA 1
ATOM 534 C C . THR A 1 73 ? 17.550 5.590 -3.677 1.00 70.75 73 THR A C 1
ATOM 536 O O . THR A 1 73 ? 16.915 4.548 -3.525 1.00 70.75 73 THR A O 1
ATOM 539 N N . THR A 1 74 ? 18.595 5.893 -2.916 1.00 66.88 74 THR A N 1
ATOM 540 C CA . THR A 1 74 ? 19.014 5.091 -1.767 1.00 66.88 74 THR A CA 1
ATOM 541 C C . THR A 1 74 ? 18.623 5.823 -0.490 1.00 66.88 74 THR A C 1
ATOM 543 O O . THR A 1 74 ? 18.993 6.987 -0.334 1.00 66.88 74 THR A O 1
ATOM 546 N N . LYS A 1 75 ? 17.904 5.150 0.415 1.00 65.81 75 LYS A N 1
ATOM 547 C CA . LYS A 1 75 ? 17.494 5.697 1.715 1.00 65.81 75 LYS A CA 1
ATOM 548 C C . LYS A 1 75 ? 18.683 5.737 2.682 1.00 65.81 75 LYS A C 1
ATOM 550 O O . LYS A 1 75 ? 19.347 6.765 2.805 1.00 65.81 75 LYS A O 1
ATOM 555 N N . THR A 1 76 ? 18.976 4.625 3.366 1.00 65.69 76 THR A N 1
ATOM 556 C CA . THR A 1 76 ? 19.993 4.588 4.440 1.00 65.69 76 THR A CA 1
ATOM 557 C C . THR A 1 76 ? 21.228 3.747 4.128 1.00 65.69 76 THR A C 1
ATOM 559 O O . THR A 1 76 ? 22.310 4.016 4.654 1.00 65.69 76 THR A O 1
ATOM 562 N N . SER A 1 77 ? 21.112 2.749 3.252 1.00 51.91 77 SER A N 1
ATOM 563 C CA . SER A 1 77 ? 22.224 1.882 2.855 1.00 51.91 77 SER A CA 1
ATOM 564 C C . SER A 1 77 ? 22.094 1.469 1.388 1.00 51.91 77 SER A C 1
ATOM 566 O O . SER A 1 77 ? 20.982 1.457 0.883 1.00 51.91 77 SER A O 1
ATOM 568 N N . PRO A 1 78 ? 23.171 1.064 0.690 1.00 50.66 78 PRO A N 1
ATOM 569 C CA . PRO A 1 78 ? 23.115 0.707 -0.735 1.00 50.66 78 PRO A CA 1
ATOM 570 C C . PRO A 1 78 ? 22.114 -0.402 -1.117 1.00 50.66 78 PRO A C 1
ATOM 572 O O . PRO A 1 78 ? 21.834 -0.572 -2.299 1.00 50.66 78 PRO A O 1
ATOM 575 N N . GLY A 1 79 ? 21.617 -1.182 -0.148 1.00 55.78 79 GLY A N 1
ATOM 576 C CA . GLY A 1 79 ? 20.568 -2.189 -0.357 1.00 55.78 79 GLY A CA 1
ATOM 577 C C . GLY A 1 79 ? 19.143 -1.695 -0.083 1.00 55.78 79 GLY A C 1
ATOM 578 O O . GLY A 1 79 ? 18.197 -2.395 -0.422 1.00 55.78 79 GLY A O 1
ATOM 579 N N . ASP A 1 80 ? 19.008 -0.510 0.507 1.00 65.44 80 ASP A N 1
ATOM 580 C CA . ASP A 1 80 ? 17.765 0.149 0.904 1.00 65.44 80 ASP A CA 1
ATOM 581 C C . ASP A 1 80 ? 17.372 1.146 -0.196 1.00 65.44 80 ASP A C 1
ATOM 583 O O . ASP A 1 80 ? 17.702 2.339 -0.160 1.00 65.44 80 ASP A O 1
ATOM 587 N N . MET A 1 81 ? 16.819 0.585 -1.272 1.00 74.06 81 MET A N 1
ATOM 588 C CA . MET A 1 81 ? 16.441 1.310 -2.480 1.00 74.06 81 MET A CA 1
ATOM 589 C C . MET A 1 81 ? 14.967 1.672 -2.413 1.00 74.06 81 MET A C 1
ATOM 591 O O . MET A 1 81 ? 14.153 0.843 -2.038 1.00 74.06 81 MET A O 1
ATOM 595 N N . VAL A 1 82 ? 14.639 2.867 -2.880 1.00 81.56 82 VAL A N 1
ATOM 596 C CA . VAL A 1 82 ? 13.267 3.322 -3.093 1.00 81.56 82 VAL A CA 1
ATOM 597 C C . VAL A 1 82 ? 13.151 3.897 -4.491 1.00 81.56 82 VAL A C 1
ATOM 599 O O . VAL A 1 82 ? 14.087 4.513 -5.005 1.00 81.56 82 VAL A O 1
ATOM 602 N N . THR A 1 83 ? 12.008 3.700 -5.126 1.00 86.25 83 THR A N 1
ATOM 603 C CA . THR A 1 83 ? 11.712 4.219 -6.457 1.00 86.25 83 THR A CA 1
ATOM 604 C C . THR A 1 83 ? 10.587 5.248 -6.416 1.00 86.25 83 THR A C 1
ATOM 60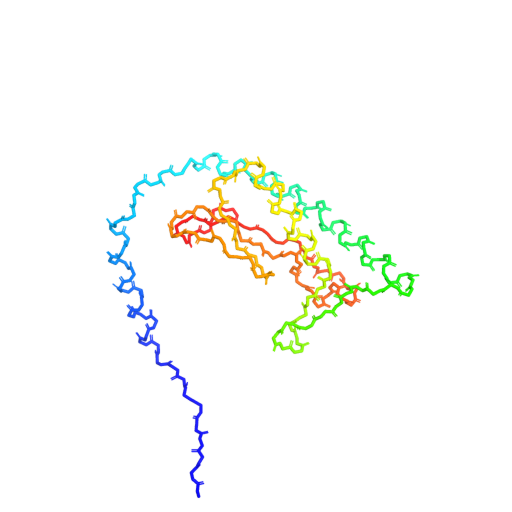6 O O . THR A 1 83 ? 9.859 5.390 -5.433 1.00 86.25 83 THR A O 1
ATOM 609 N N . PHE A 1 84 ? 10.379 5.945 -7.533 1.00 90.38 84 PHE A N 1
ATOM 610 C CA . PHE A 1 84 ? 9.182 6.768 -7.709 1.00 90.38 84 PHE A CA 1
ATOM 611 C C . PHE A 1 84 ? 7.886 5.953 -7.537 1.00 90.38 84 PHE A C 1
ATOM 613 O O . PHE A 1 84 ? 6.872 6.484 -7.078 1.00 90.38 84 PHE A O 1
ATOM 620 N N . ALA A 1 85 ? 7.909 4.665 -7.902 1.00 91.94 85 ALA A N 1
ATOM 621 C CA . ALA A 1 85 ? 6.744 3.802 -7.786 1.00 91.94 85 ALA A CA 1
ATOM 622 C C . ALA A 1 85 ? 6.348 3.577 -6.322 1.00 91.94 85 ALA A C 1
ATOM 624 O O . ALA A 1 85 ? 5.155 3.616 -6.037 1.00 91.94 85 ALA A O 1
ATOM 625 N N . ASP A 1 86 ? 7.308 3.426 -5.406 1.00 93.12 86 ASP A N 1
ATOM 626 C CA . ASP A 1 86 ? 7.047 3.261 -3.972 1.00 93.12 86 ASP A CA 1
ATOM 627 C C . ASP A 1 86 ? 6.251 4.448 -3.415 1.00 93.12 86 ASP A C 1
ATOM 629 O O . ASP A 1 86 ? 5.146 4.292 -2.885 1.00 93.12 86 ASP A O 1
ATOM 633 N N . ALA A 1 87 ? 6.756 5.664 -3.643 1.00 92.12 87 ALA A N 1
ATOM 634 C CA . ALA A 1 87 ? 6.112 6.891 -3.186 1.00 92.12 87 ALA A CA 1
ATOM 635 C C . ALA A 1 87 ? 4.705 7.066 -3.785 1.00 92.12 87 ALA A C 1
ATOM 637 O O . ALA A 1 87 ? 3.757 7.443 -3.087 1.00 92.12 87 ALA A O 1
ATOM 638 N N . GLU A 1 88 ? 4.541 6.777 -5.079 1.00 95.25 88 GLU A N 1
ATOM 639 C CA . GLU A 1 88 ? 3.261 6.959 -5.761 1.00 95.25 88 GLU A CA 1
ATOM 640 C C . GLU A 1 88 ? 2.231 5.883 -5.383 1.00 95.25 88 GLU A C 1
ATOM 642 O O . GLU A 1 88 ? 1.041 6.197 -5.258 1.00 95.25 88 GLU A O 1
ATOM 647 N N . VAL A 1 89 ? 2.660 4.638 -5.149 1.00 96.56 89 VAL A N 1
ATOM 648 C CA . VAL A 1 89 ? 1.791 3.582 -4.612 1.00 96.56 89 VAL A CA 1
ATOM 649 C C . VAL A 1 89 ? 1.336 3.946 -3.203 1.00 96.56 89 VAL A C 1
ATOM 651 O O . VAL A 1 89 ? 0.124 3.941 -2.970 1.00 96.56 89 VAL A O 1
ATOM 654 N N . GLN A 1 90 ? 2.249 4.343 -2.304 1.00 96.75 90 GLN A N 1
ATOM 655 C CA . GLN A 1 90 ? 1.885 4.751 -0.942 1.00 96.75 90 GLN A CA 1
ATOM 656 C C . GLN A 1 90 ? 0.853 5.877 -0.974 1.00 96.75 90 GLN A C 1
ATOM 658 O O . GLN A 1 90 ? -0.222 5.766 -0.386 1.00 96.75 90 GLN A O 1
ATOM 663 N N . ARG A 1 91 ? 1.140 6.946 -1.724 1.00 96.19 91 ARG A N 1
ATOM 664 C CA . ARG A 1 91 ? 0.268 8.121 -1.808 1.00 96.19 91 ARG A CA 1
ATOM 665 C C . ARG A 1 91 ? -1.137 7.758 -2.290 1.00 96.19 91 ARG A C 1
ATOM 667 O O . ARG A 1 91 ? -2.122 8.203 -1.704 1.00 96.19 91 ARG A O 1
ATOM 674 N N . ARG A 1 92 ? -1.251 6.969 -3.364 1.00 97.56 92 ARG A N 1
ATOM 675 C CA . ARG A 1 92 ? -2.556 6.576 -3.925 1.00 97.56 92 ARG A CA 1
ATOM 676 C C . ARG A 1 92 ? -3.328 5.651 -2.994 1.00 97.56 92 ARG A C 1
ATOM 678 O O . ARG A 1 92 ? -4.545 5.791 -2.894 1.00 97.56 92 ARG A O 1
ATOM 685 N N . LEU A 1 93 ? -2.637 4.725 -2.333 1.00 96.75 93 LEU A N 1
ATOM 686 C CA . LEU A 1 93 ? -3.260 3.791 -1.404 1.00 96.75 93 LEU A CA 1
ATOM 687 C C . LEU A 1 93 ? -3.785 4.523 -0.162 1.00 96.75 93 LEU A C 1
ATOM 689 O O . LEU A 1 93 ? -4.939 4.326 0.207 1.00 96.75 93 LEU A O 1
ATOM 693 N N . VAL A 1 94 ? -2.996 5.442 0.403 1.00 96.81 94 VAL A N 1
ATOM 694 C CA . VAL A 1 94 ? -3.402 6.286 1.540 1.00 96.81 94 VAL A CA 1
ATOM 695 C C . VAL A 1 94 ? -4.629 7.128 1.203 1.00 96.81 94 VAL A C 1
ATOM 697 O O . VAL A 1 94 ? -5.566 7.162 1.992 1.00 96.81 94 VAL A O 1
ATOM 700 N N . VAL A 1 95 ? -4.665 7.775 0.030 1.00 97.38 95 VAL A N 1
ATOM 701 C CA . VAL A 1 95 ? -5.837 8.564 -0.397 1.00 97.38 95 VAL A CA 1
ATOM 702 C C . VAL A 1 95 ? -7.094 7.693 -0.431 1.00 97.38 95 VAL A C 1
ATOM 704 O O . VAL A 1 95 ? -8.087 8.037 0.203 1.00 97.38 95 VAL A O 1
ATOM 707 N N . ALA A 1 96 ? -7.036 6.545 -1.109 1.00 96.31 96 ALA A N 1
ATOM 708 C CA . ALA A 1 96 ? -8.195 5.668 -1.261 1.00 96.31 96 ALA A CA 1
ATOM 709 C C . ALA A 1 96 ? -8.695 5.100 0.079 1.00 96.31 96 ALA A C 1
ATOM 711 O O . ALA A 1 96 ? -9.897 5.038 0.332 1.00 96.31 96 ALA A O 1
ATOM 712 N N . LEU A 1 97 ? -7.779 4.697 0.961 1.00 95.81 97 LEU A N 1
ATOM 713 C CA . LEU A 1 97 ? -8.138 4.129 2.259 1.00 95.81 97 LEU A CA 1
ATOM 714 C C . LEU A 1 97 ? -8.638 5.184 3.239 1.00 95.81 97 LEU A C 1
ATOM 716 O O . LEU A 1 97 ? -9.556 4.904 4.004 1.00 95.81 97 LEU A O 1
ATOM 720 N N . ARG A 1 98 ? -8.092 6.402 3.188 1.00 96.00 98 ARG A N 1
ATOM 721 C CA . ARG A 1 98 ? -8.564 7.514 4.019 1.00 96.00 98 ARG A CA 1
ATOM 722 C C . ARG A 1 98 ? -9.964 7.972 3.617 1.00 96.00 98 ARG A C 1
ATOM 724 O O . ARG A 1 98 ? -10.736 8.373 4.479 1.00 96.00 98 ARG A O 1
ATOM 731 N N . GLU A 1 99 ? -10.310 7.888 2.332 1.00 94.94 99 GLU A N 1
ATOM 732 C CA . GLU A 1 99 ? -11.686 8.109 1.868 1.00 94.94 99 GLU A CA 1
ATOM 733 C C . GLU A 1 99 ? -12.656 7.050 2.417 1.00 94.94 99 GLU A C 1
ATOM 735 O O . GLU A 1 99 ? -13.795 7.378 2.750 1.00 94.94 99 GLU A O 1
ATOM 740 N N . ALA A 1 100 ? -12.211 5.794 2.540 1.00 92.38 100 ALA A N 1
ATOM 741 C CA . ALA A 1 100 ? -13.033 4.694 3.044 1.00 92.38 100 ALA A CA 1
ATOM 742 C C . ALA A 1 100 ? -13.160 4.672 4.579 1.00 92.38 100 ALA A C 1
ATOM 744 O O . ALA A 1 100 ? -14.218 4.314 5.099 1.00 92.38 100 ALA A O 1
ATOM 745 N N . ALA A 1 101 ? -12.095 5.033 5.298 1.00 92.38 101 ALA A N 1
ATOM 746 C CA . ALA A 1 101 ? -12.026 5.000 6.756 1.00 92.38 101 ALA A CA 1
ATOM 747 C C . ALA A 1 101 ? -11.115 6.131 7.283 1.00 92.38 101 ALA A C 1
ATOM 749 O O . ALA A 1 101 ? -9.933 5.900 7.553 1.00 92.38 101 ALA A O 1
ATOM 750 N N . PRO A 1 102 ? -11.632 7.367 7.416 1.00 92.75 102 PRO A N 1
ATOM 751 C CA . PRO A 1 102 ? -10.844 8.528 7.841 1.00 92.75 102 PRO A CA 1
ATOM 752 C C . PRO A 1 102 ? -10.335 8.445 9.287 1.00 92.75 102 PRO A C 1
ATOM 754 O O . PRO A 1 102 ? -9.457 9.214 9.667 1.00 92.75 102 PRO A O 1
ATOM 757 N N . GLU A 1 103 ? -10.900 7.550 10.098 1.00 90.25 103 GLU A N 1
ATOM 758 C CA . GLU A 1 103 ? -10.513 7.305 11.487 1.00 90.25 103 GLU A CA 1
ATOM 759 C C . GLU A 1 103 ? -9.302 6.373 11.662 1.00 90.25 103 GLU A C 1
ATOM 761 O O . GLU A 1 103 ? -8.788 6.266 12.774 1.00 90.25 103 GLU A O 1
ATOM 766 N N . VAL A 1 104 ? -8.869 5.681 10.601 1.00 93.25 104 VAL A N 1
ATOM 767 C CA . VAL A 1 104 ? -7.771 4.703 10.650 1.00 93.25 104 VAL A CA 1
ATOM 768 C C . VAL A 1 104 ? -6.451 5.400 10.320 1.00 93.25 104 VAL A C 1
ATOM 770 O O . VAL A 1 104 ? -6.357 6.111 9.319 1.00 93.25 104 VAL A O 1
ATOM 773 N N . GLY A 1 105 ? -5.436 5.192 11.161 1.00 95.31 105 GLY A N 1
ATOM 774 C CA . GLY A 1 105 ? -4.090 5.729 10.966 1.00 95.31 105 GLY A CA 1
ATOM 775 C C . GLY A 1 105 ? -3.300 4.984 9.889 1.00 95.31 105 GLY A C 1
ATOM 776 O O . GLY A 1 105 ? -3.753 3.981 9.330 1.00 95.31 105 GLY A O 1
ATOM 777 N N . PHE A 1 106 ? -2.088 5.458 9.611 1.00 96.75 106 PHE A N 1
ATOM 778 C CA . PHE A 1 106 ? -1.211 4.879 8.596 1.00 96.75 106 PHE A CA 1
ATOM 779 C C . PHE A 1 106 ? 0.239 4.816 9.065 1.00 96.75 106 PHE A C 1
ATOM 781 O O . PHE A 1 106 ? 0.770 5.784 9.596 1.00 96.75 106 PHE A O 1
ATOM 788 N N . VAL A 1 107 ? 0.897 3.703 8.771 1.00 96.31 107 VAL A N 1
ATOM 789 C CA . VAL A 1 107 ? 2.348 3.540 8.823 1.00 96.31 107 VAL A CA 1
ATOM 790 C C . VAL A 1 107 ? 2.793 3.008 7.470 1.00 96.31 107 VAL A C 1
ATOM 792 O O . VAL A 1 107 ? 2.217 2.053 6.951 1.00 96.31 107 VAL A O 1
ATOM 795 N N . GLY A 1 108 ? 3.802 3.634 6.881 1.00 92.38 108 GLY A N 1
ATOM 796 C CA . GLY A 1 108 ? 4.338 3.244 5.585 1.00 92.38 108 GLY A CA 1
ATOM 797 C C . GLY A 1 108 ? 5.855 3.344 5.544 1.00 92.38 108 GLY A C 1
ATOM 798 O O . GLY A 1 108 ? 6.450 4.179 6.227 1.00 92.38 108 GLY A O 1
ATOM 799 N N . GLU A 1 109 ? 6.478 2.505 4.721 1.00 84.75 109 GLU A N 1
ATOM 800 C CA . GLU A 1 109 ? 7.939 2.435 4.593 1.00 84.75 109 GLU A CA 1
ATOM 801 C C . GLU A 1 109 ? 8.578 3.756 4.111 1.00 84.75 109 GLU A C 1
ATOM 803 O O . GLU A 1 109 ? 9.751 4.027 4.379 1.00 84.75 109 GLU A O 1
ATOM 808 N N . GLU A 1 110 ? 7.804 4.620 3.442 1.00 78.62 110 GLU A N 1
ATOM 809 C CA . GLU A 1 110 ? 8.275 5.891 2.875 1.00 78.62 110 GLU A CA 1
ATOM 810 C C . GLU A 1 110 ? 8.078 7.089 3.811 1.00 78.62 110 GLU A C 1
ATOM 812 O O . GLU A 1 110 ? 7.691 8.180 3.385 1.00 78.62 110 GLU A O 1
ATOM 817 N N . GLY A 1 111 ? 8.329 6.885 5.107 1.00 80.81 111 GLY A N 1
ATOM 818 C CA . GLY A 1 111 ? 8.325 7.951 6.116 1.00 80.81 111 GLY A CA 1
ATOM 819 C C . GLY A 1 111 ? 6.933 8.420 6.545 1.00 80.81 111 GLY A C 1
ATOM 820 O O . GLY A 1 111 ? 6.792 9.545 7.024 1.00 80.81 111 GLY A O 1
ATOM 821 N N . LEU A 1 112 ? 5.914 7.578 6.361 1.00 87.81 112 LEU A N 1
ATOM 822 C CA . LEU A 1 112 ? 4.565 7.822 6.861 1.00 87.81 112 LEU A CA 1
ATOM 823 C C . LEU A 1 112 ? 4.418 7.180 8.241 1.00 87.81 112 LEU A C 1
ATOM 825 O O . LEU A 1 112 ? 4.543 5.965 8.360 1.00 87.81 112 LEU A O 1
ATOM 829 N N . ASP A 1 113 ? 4.141 7.990 9.258 1.00 94.12 113 ASP A N 1
ATOM 830 C CA . ASP A 1 113 ? 3.859 7.524 10.615 1.00 94.12 113 ASP A CA 1
ATOM 831 C C . ASP A 1 113 ? 2.775 8.407 11.244 1.00 94.12 113 ASP A C 1
ATOM 833 O O . ASP A 1 113 ? 3.004 9.554 11.630 1.00 94.12 113 ASP A O 1
ATOM 837 N N . GLU A 1 114 ? 1.561 7.875 11.258 1.00 93.81 114 GLU A N 1
ATOM 838 C CA . GLU A 1 114 ? 0.363 8.449 11.865 1.00 93.81 114 GLU A CA 1
ATOM 839 C C . GLU A 1 114 ? -0.240 7.469 12.886 1.00 93.81 114 GLU A C 1
ATOM 841 O O . GLU A 1 114 ? -1.441 7.518 13.165 1.00 93.81 114 GLU A O 1
ATOM 846 N N . ALA A 1 115 ? 0.561 6.520 13.386 1.00 90.50 115 ALA A N 1
ATOM 847 C CA . ALA A 1 115 ? 0.096 5.545 14.360 1.00 90.50 115 ALA A CA 1
ATOM 848 C C . ALA A 1 115 ? -0.226 6.226 15.693 1.00 90.50 115 ALA A C 1
ATOM 850 O O . ALA A 1 115 ? 0.572 6.980 16.247 1.00 90.50 115 ALA A O 1
ATOM 851 N N . GLU A 1 116 ? -1.382 5.883 16.249 1.00 89.69 116 GLU A N 1
ATOM 852 C CA . GLU A 1 116 ? -1.780 6.282 17.594 1.00 89.69 116 GLU A CA 1
ATOM 853 C C . GLU A 1 116 ? -1.914 5.025 18.464 1.00 89.69 116 GLU A C 1
ATOM 855 O O . GLU A 1 116 ? -2.494 4.035 18.005 1.00 89.69 116 GLU A O 1
ATOM 860 N N . PRO A 1 117 ? -1.419 5.026 19.717 1.00 85.25 117 PRO A N 1
ATOM 861 C CA . PRO A 1 117 ? -1.515 3.864 20.595 1.00 85.25 117 PRO A CA 1
ATOM 862 C C . PRO A 1 117 ? -2.952 3.342 20.716 1.00 85.25 117 PRO A C 1
ATOM 864 O O . PRO A 1 117 ? -3.880 4.088 21.042 1.00 85.25 117 PRO A O 1
ATOM 867 N N . GLY A 1 118 ? -3.123 2.051 20.430 1.00 83.62 118 GLY A N 1
ATOM 868 C CA . GLY A 1 118 ? -4.410 1.354 20.449 1.00 83.62 118 GLY A CA 1
ATOM 869 C C . GLY A 1 118 ? -5.412 1.760 19.360 1.00 83.62 118 GLY A C 1
ATOM 870 O O . GLY A 1 118 ? -6.569 1.354 19.403 1.00 83.62 118 GLY A O 1
ATOM 871 N N . ALA A 1 119 ? -5.017 2.571 18.374 1.00 90.06 119 ALA A N 1
ATOM 872 C CA . ALA A 1 119 ? -5.867 2.902 17.233 1.00 90.06 119 ALA A CA 1
ATOM 873 C C . ALA A 1 119 ? -5.614 1.954 16.042 1.00 90.06 119 ALA A C 1
ATOM 875 O O . ALA A 1 119 ? -4.466 1.571 15.793 1.00 90.06 119 ALA A O 1
ATOM 876 N N . PRO A 1 120 ? -6.652 1.620 15.251 1.00 93.25 120 PRO A N 1
ATOM 877 C CA . PRO A 1 120 ? -6.506 0.931 13.988 1.00 93.25 120 PRO A CA 1
ATOM 878 C C . PRO A 1 120 ? -5.536 1.682 13.093 1.00 93.25 120 PRO A C 1
ATOM 880 O O . PRO A 1 120 ? -5.672 2.891 12.895 1.00 93.25 120 PRO A O 1
ATOM 883 N N . THR A 1 121 ? -4.580 0.951 12.540 1.00 95.56 121 THR A N 1
ATOM 884 C CA . THR A 1 121 ? -3.512 1.515 11.724 1.00 95.56 121 THR A CA 1
ATOM 885 C C . THR A 1 121 ? -3.243 0.598 10.540 1.00 95.56 121 THR A C 1
ATOM 887 O O . THR A 1 121 ? -2.971 -0.592 10.714 1.00 95.56 121 THR A O 1
ATOM 890 N N . TRP A 1 122 ? -3.317 1.144 9.328 1.00 96.62 122 TRP A N 1
ATOM 891 C CA . TRP A 1 122 ? -2.842 0.459 8.131 1.00 96.62 122 TRP A CA 1
ATOM 892 C C . TRP A 1 122 ? -1.320 0.446 8.120 1.00 96.62 122 TRP A C 1
ATOM 894 O O . TRP A 1 122 ? -0.700 1.500 8.226 1.00 96.62 122 TRP A O 1
ATOM 904 N N . VAL A 1 123 ? -0.724 -0.725 7.934 1.00 96.50 123 VAL A N 1
ATOM 905 C CA . VAL A 1 123 ? 0.713 -0.891 7.711 1.00 96.50 123 VAL A CA 1
ATOM 906 C C . VAL A 1 123 ? 0.921 -1.214 6.239 1.00 96.50 123 VAL A C 1
ATOM 908 O O . VAL A 1 123 ? 0.330 -2.166 5.726 1.00 96.50 123 VAL A O 1
ATOM 911 N N . ILE A 1 124 ? 1.713 -0.396 5.551 1.00 96.25 124 ILE A N 1
ATOM 912 C CA . ILE A 1 124 ? 1.861 -0.425 4.095 1.00 96.25 124 ILE A CA 1
ATOM 913 C C . ILE A 1 124 ? 3.333 -0.604 3.726 1.00 96.25 124 ILE A C 1
ATOM 915 O O . ILE A 1 124 ? 4.175 0.211 4.101 1.00 96.25 124 ILE A O 1
ATOM 919 N N . ASP A 1 125 ? 3.608 -1.616 2.909 1.00 95.62 125 ASP A N 1
ATOM 920 C CA . ASP A 1 125 ? 4.825 -1.696 2.101 1.00 95.62 125 ASP A CA 1
ATOM 921 C C . ASP A 1 125 ? 4.413 -1.506 0.626 1.00 95.62 125 ASP A C 1
ATOM 923 O O . ASP A 1 125 ? 3.733 -2.368 0.043 1.00 95.62 125 ASP A O 1
ATOM 927 N N . PRO A 1 126 ? 4.719 -0.337 0.031 1.00 95.12 126 PRO A N 1
ATOM 928 C CA . PRO A 1 126 ? 4.264 0.000 -1.309 1.00 95.12 126 PRO A CA 1
ATOM 929 C C . PRO A 1 126 ? 4.811 -0.926 -2.400 1.00 95.12 126 PRO A C 1
ATOM 931 O O . PRO A 1 126 ? 4.085 -1.191 -3.362 1.00 95.12 126 PRO A O 1
ATOM 934 N N . ILE A 1 127 ? 6.051 -1.407 -2.271 1.00 95.44 127 ILE A N 1
ATOM 935 C CA . ILE A 1 127 ? 6.692 -2.357 -3.189 1.00 95.44 127 ILE A CA 1
ATOM 936 C C . ILE A 1 127 ? 7.559 -3.320 -2.362 1.00 95.44 127 ILE A C 1
ATOM 938 O O . ILE A 1 127 ? 8.786 -3.227 -2.349 1.00 95.44 127 ILE A O 1
ATOM 942 N N . ASP A 1 128 ? 6.928 -4.334 -1.772 1.00 94.25 128 ASP A N 1
ATOM 943 C CA . ASP A 1 128 ? 7.670 -5.418 -1.126 1.00 94.25 128 ASP A CA 1
ATOM 944 C C . ASP A 1 128 ? 8.409 -6.203 -2.214 1.00 94.25 128 ASP A C 1
ATOM 946 O O . ASP A 1 128 ? 7.804 -6.714 -3.169 1.00 94.25 128 ASP A O 1
ATOM 950 N N . GLY A 1 129 ? 9.734 -6.262 -2.099 1.00 92.38 129 GLY A N 1
ATOM 951 C CA . GLY A 1 129 ? 10.619 -6.794 -3.129 1.00 92.38 129 GLY A CA 1
ATOM 952 C C . GLY A 1 129 ? 11.157 -5.737 -4.098 1.00 92.38 129 GLY A C 1
ATOM 953 O O . GLY A 1 129 ? 11.405 -6.061 -5.265 1.00 92.38 129 GLY A O 1
ATOM 954 N N . THR A 1 130 ? 11.411 -4.504 -3.642 1.00 89.81 130 THR A N 1
ATOM 955 C CA . THR A 1 130 ? 11.979 -3.393 -4.441 1.00 89.81 130 THR A CA 1
ATOM 956 C C . THR A 1 130 ? 13.211 -3.798 -5.256 1.00 89.81 130 THR A C 1
ATOM 958 O O . THR A 1 130 ? 13.394 -3.360 -6.391 1.00 89.81 130 THR A O 1
ATOM 961 N N . HIS A 1 131 ? 14.042 -4.708 -4.737 1.00 89.62 131 HIS A N 1
ATOM 962 C CA . HIS A 1 131 ? 15.194 -5.243 -5.469 1.00 89.62 131 HIS A CA 1
ATOM 963 C C . HIS A 1 131 ? 14.808 -6.001 -6.748 1.00 89.62 131 HIS A C 1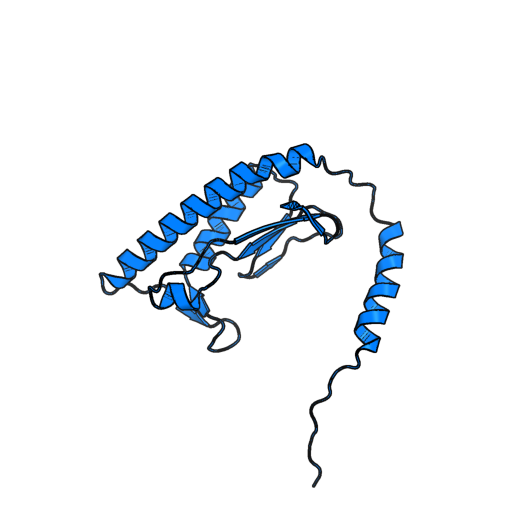
ATOM 965 O O . HIS A 1 131 ? 15.465 -5.852 -7.782 1.00 89.62 131 HIS A O 1
ATOM 971 N N . ASN A 1 132 ? 13.751 -6.814 -6.687 1.00 90.94 132 ASN A N 1
ATOM 972 C CA . ASN A 1 132 ? 13.219 -7.509 -7.855 1.00 90.94 132 ASN A CA 1
ATOM 973 C C . ASN A 1 132 ? 12.570 -6.507 -8.807 1.00 90.94 132 ASN A C 1
ATOM 975 O O . ASN A 1 132 ? 12.837 -6.552 -10.007 1.00 90.94 132 ASN A O 1
ATOM 979 N N . PHE A 1 133 ? 11.796 -5.566 -8.259 1.00 91.56 133 PHE A N 1
ATOM 980 C CA . PHE A 1 133 ? 11.120 -4.518 -9.020 1.00 91.56 133 PHE A CA 1
ATOM 981 C C . PHE A 1 133 ? 12.095 -3.705 -9.882 1.00 91.56 133 PHE A C 1
ATOM 983 O O . PHE A 1 133 ? 11.942 -3.638 -11.101 1.00 91.56 133 PHE A O 1
ATOM 990 N N . VAL A 1 134 ? 13.156 -3.176 -9.270 1.00 88.44 134 VAL A N 1
ATOM 991 C CA . VAL A 1 134 ? 14.208 -2.395 -9.938 1.00 88.44 134 VAL A CA 1
ATOM 992 C C . VAL A 1 134 ? 14.896 -3.168 -11.066 1.00 88.44 134 VAL A C 1
ATOM 994 O O . VAL A 1 134 ? 15.277 -2.589 -12.083 1.00 88.44 134 VAL A O 1
ATOM 997 N N . ARG A 1 135 ? 15.071 -4.482 -10.902 1.00 86.56 135 ARG A N 1
ATOM 998 C CA . ARG A 1 135 ? 15.730 -5.351 -11.891 1.00 86.56 135 ARG A CA 1
ATOM 999 C C . ARG A 1 135 ? 14.776 -5.892 -12.957 1.00 86.56 135 ARG A C 1
ATOM 1001 O O . ARG A 1 135 ? 15.218 -6.639 -13.828 1.00 86.56 135 ARG A O 1
ATOM 1008 N N . GLY A 1 136 ? 13.487 -5.560 -12.879 1.00 86.44 136 GLY A N 1
ATOM 1009 C CA . GLY A 1 136 ? 12.454 -6.110 -13.755 1.00 86.44 136 GLY A CA 1
ATOM 1010 C C . GLY A 1 136 ? 12.204 -7.607 -13.541 1.00 86.44 136 GLY A C 1
ATOM 1011 O O . GLY A 1 136 ? 11.687 -8.281 -14.434 1.00 86.44 136 GLY A O 1
ATOM 1012 N N . TYR A 1 137 ? 12.591 -8.153 -12.386 1.00 88.06 137 TYR A N 1
ATOM 1013 C CA . TYR A 1 137 ? 12.343 -9.549 -12.042 1.00 88.06 137 TYR A CA 1
ATOM 1014 C C . TYR A 1 137 ? 10.936 -9.733 -11.467 1.00 88.06 137 TYR A C 1
ATOM 1016 O O . TYR A 1 137 ? 10.436 -8.863 -10.749 1.00 88.06 137 TYR A O 1
ATOM 1024 N N . PRO A 1 138 ? 10.277 -10.871 -11.756 1.00 86.38 138 PRO A N 1
ATOM 1025 C CA . PRO A 1 138 ? 9.016 -11.197 -11.109 1.00 86.38 138 PRO A CA 1
ATOM 1026 C C . PRO A 1 138 ? 9.230 -11.413 -9.604 1.00 86.38 138 PRO A C 1
ATOM 1028 O O . PRO A 1 138 ? 10.298 -11.850 -9.180 1.00 86.38 138 PRO A O 1
ATOM 1031 N N . GLY A 1 139 ? 8.187 -11.166 -8.808 1.00 92.12 139 GLY A N 1
ATOM 1032 C CA . GLY A 1 139 ? 8.225 -11.370 -7.356 1.00 92.12 139 GLY A CA 1
ATOM 1033 C C . GLY A 1 139 ? 8.388 -10.076 -6.565 1.00 92.12 139 GLY A C 1
ATOM 1034 O O . GLY A 1 139 ? 9.283 -9.984 -5.730 1.00 92.12 139 GLY A O 1
ATOM 1035 N N . PHE A 1 140 ? 7.525 -9.101 -6.843 1.00 95.56 140 PHE A N 1
ATOM 1036 C CA . PHE A 1 140 ? 7.241 -7.980 -5.950 1.00 95.56 140 PHE A CA 1
ATOM 1037 C C . PHE A 1 140 ? 5.726 -7.908 -5.713 1.00 95.56 140 PHE A C 1
ATOM 1039 O O . PHE A 1 140 ? 4.951 -8.465 -6.507 1.00 95.56 140 PHE A O 1
ATOM 1046 N N . CYS A 1 141 ? 5.285 -7.225 -4.660 1.00 96.75 141 CYS A N 1
ATOM 1047 C CA . CYS A 1 141 ? 3.865 -6.969 -4.431 1.00 96.75 141 CYS A CA 1
ATOM 1048 C C . CYS A 1 141 ? 3.613 -5.612 -3.763 1.00 96.75 141 CYS A C 1
ATOM 1050 O O . CYS A 1 141 ? 4.543 -4.938 -3.353 1.00 96.75 141 CYS A O 1
ATOM 1052 N N . VAL A 1 142 ? 2.341 -5.215 -3.685 1.00 97.56 142 VAL A N 1
ATOM 1053 C CA . VAL A 1 142 ? 1.901 -4.150 -2.774 1.00 97.56 142 VAL A CA 1
ATOM 1054 C C . VAL A 1 142 ? 1.371 -4.858 -1.536 1.00 97.56 142 VAL A C 1
ATOM 1056 O O . VAL A 1 142 ? 0.364 -5.569 -1.643 1.00 97.56 142 VAL A O 1
ATOM 1059 N N . SER A 1 143 ? 2.045 -4.698 -0.401 1.00 96.94 143 SER A N 1
ATOM 1060 C CA . SER A 1 143 ? 1.645 -5.324 0.857 1.00 96.94 143 SER A CA 1
ATOM 1061 C C . SER A 1 143 ? 0.900 -4.323 1.729 1.00 96.94 143 SER A C 1
ATOM 1063 O O . SER A 1 143 ? 1.264 -3.152 1.837 1.00 96.94 143 SER A O 1
ATOM 1065 N N . ILE A 1 144 ? -0.189 -4.787 2.331 1.00 96.81 144 ILE A N 1
ATOM 1066 C CA . ILE A 1 144 ? -1.017 -3.988 3.222 1.00 96.81 144 ILE A CA 1
ATOM 1067 C C . ILE A 1 144 ? -1.632 -4.887 4.288 1.00 96.81 144 ILE A C 1
ATOM 1069 O O . ILE A 1 144 ? -2.211 -5.922 3.958 1.00 96.81 144 ILE A O 1
ATOM 1073 N N . GLY A 1 145 ? -1.525 -4.462 5.543 1.00 95.94 145 GLY A N 1
ATOM 1074 C CA . GLY A 1 145 ? -2.171 -5.101 6.686 1.00 95.94 145 GLY A CA 1
ATOM 1075 C C . GLY A 1 145 ? -2.837 -4.075 7.593 1.00 95.94 145 GLY A C 1
ATOM 1076 O O . GLY A 1 145 ? -2.493 -2.892 7.559 1.00 95.94 145 GLY A O 1
ATOM 1077 N N . LEU A 1 146 ? -3.797 -4.522 8.398 1.00 95.19 146 LEU A N 1
ATOM 1078 C CA . LEU A 1 146 ? -4.434 -3.687 9.419 1.00 95.19 146 LEU A CA 1
ATOM 1079 C C . LEU A 1 146 ? -4.035 -4.185 10.802 1.00 95.19 146 LEU A C 1
ATOM 1081 O O . LEU A 1 146 ? -4.139 -5.379 11.083 1.00 95.19 146 LEU A O 1
ATOM 1085 N N . VAL A 1 147 ? -3.629 -3.264 11.670 1.00 92.94 147 VAL A N 1
ATOM 1086 C CA . VAL A 1 147 ? -3.250 -3.547 13.056 1.00 92.94 147 VAL A CA 1
ATOM 1087 C C . VAL A 1 147 ? -4.175 -2.793 14.004 1.00 92.94 147 VAL A C 1
ATOM 1089 O O . VAL A 1 147 ? -4.473 -1.626 13.765 1.00 92.94 147 VAL A O 1
ATOM 1092 N N . VAL A 1 148 ? -4.620 -3.447 15.075 1.00 89.19 148 VAL A N 1
ATOM 1093 C CA . VAL A 1 148 ? -5.394 -2.855 16.179 1.00 89.19 148 VAL A CA 1
ATOM 1094 C C . VAL A 1 148 ? -4.780 -3.348 17.483 1.00 89.19 148 VAL A C 1
ATOM 1096 O O . VAL A 1 148 ? -4.529 -4.541 17.604 1.00 89.19 148 VAL A O 1
ATOM 1099 N N . ASP A 1 149 ? -4.508 -2.451 18.435 1.00 85.81 149 ASP A N 1
ATOM 1100 C CA . ASP A 1 149 ? -3.854 -2.804 19.709 1.00 85.81 149 ASP A CA 1
ATOM 1101 C C . ASP A 1 149 ? -2.578 -3.653 19.530 1.00 85.81 149 ASP A C 1
ATOM 1103 O O . ASP A 1 149 ? -2.328 -4.599 20.270 1.00 85.81 149 ASP A O 1
ATOM 1107 N N . GLU A 1 150 ? -1.767 -3.315 18.518 1.00 79.88 150 GLU A N 1
ATOM 1108 C CA . GLU A 1 150 ? -0.541 -4.041 18.131 1.00 79.88 150 GLU A CA 1
ATOM 1109 C C . GLU A 1 150 ? -0.759 -5.474 17.609 1.00 79.88 150 GLU A C 1
ATOM 1111 O O . GLU A 1 150 ? 0.208 -6.170 17.296 1.00 79.88 150 GLU A O 1
ATOM 1116 N N . GLU A 1 151 ? -2.008 -5.904 17.416 1.00 87.19 151 GLU A N 1
ATOM 1117 C CA . GLU A 1 151 ? -2.344 -7.184 16.799 1.00 87.19 151 GLU A CA 1
ATOM 1118 C C . GLU A 1 151 ? -2.797 -7.021 15.345 1.00 87.19 151 GLU A C 1
ATOM 1120 O O . GLU A 1 151 ? -3.613 -6.163 15.003 1.00 87.19 151 GLU A O 1
ATOM 1125 N N . ALA A 1 152 ? -2.268 -7.872 14.465 1.00 89.81 152 ALA A N 1
ATOM 1126 C CA . ALA A 1 152 ? -2.684 -7.918 13.070 1.00 89.81 152 ALA A CA 1
ATOM 1127 C C . ALA A 1 152 ? -4.092 -8.521 12.951 1.00 89.81 152 ALA A C 1
ATOM 1129 O O . ALA A 1 152 ? -4.334 -9.646 13.394 1.00 89.81 152 ALA A O 1
ATOM 1130 N N . VAL A 1 153 ? -5.003 -7.787 12.312 1.00 89.00 153 VAL A N 1
ATOM 1131 C CA . VAL A 1 153 ? -6.407 -8.188 12.124 1.00 89.00 153 VAL A CA 1
ATOM 1132 C C . VAL A 1 153 ? -6.771 -8.460 10.659 1.00 89.00 153 VAL A C 1
ATOM 1134 O O . VAL A 1 153 ? -7.717 -9.211 10.407 1.00 89.00 153 VAL A O 1
ATOM 1137 N N . LEU A 1 154 ? -6.027 -7.891 9.697 1.00 84.50 154 LEU A N 1
ATOM 1138 C CA . LEU A 1 154 ? -6.158 -8.135 8.251 1.00 84.50 154 LEU A CA 1
ATOM 1139 C C . LEU A 1 154 ? -4.805 -8.278 7.565 1.00 84.50 154 LEU A C 1
ATOM 1141 O O . LEU A 1 154 ? -3.889 -7.511 7.939 1.00 84.50 154 LEU A O 1
#

pLDDT: mean 78.67, std 20.51, range [35.75, 98.31]

Sequence (154 aa):
MRGLEPGAQPLTAVRQAHASYARTMSDTPDRTFDTERLLALKDVAGAHARALGRWATAFAAQASAGDGDLGQTTKTSPGDMVTFADAEVQRRLVVALREAAPEVGFVGEEGLDEAEPGAPTWVIDPIDGTHNFVRGYPGFCVSIGLVVDEEAVL

Radius of gyration: 19.55 Å; chains: 1; bounding box: 64×20×56 Å

Foldseek 3Di:
DDDDDDDDDDPVVVVVVVVVVVVVVVPDPPPDDDLVLVVVCVVQLVVLQVVLQVVLLVVLVVLVVDVHDQQWDADPDPVRIDGPSQVVQVVSSCVSVCVSPVQEAEDEPVPGDRDDAQGKYKYWYSWAPVVCSNVSHPDIGTDIFIDGNNDTSD

Secondary structure (DSSP, 8-state):
-------PPPTHHHHHHHHHHTTGGGSS------HHHHHHHHHHHHHHHHHHHHHHHHHHHHHHHTT-----EESSSTT-EE-HHHHHHHHHHHHHHHHH-TT-EEEETTTEE---TTS-EEEEEEEETHHHHHTT-S--EEEEEEEETTEE--